Protein AF-A0A3M1R7D4-F1 (afdb_monomer_lite)

Secondary structure (DSSP, 8-state):
--------------------------PPPPPP-------SSHHHHHHHHHHHHHHHS---------TTTTT---HHHHHHHHHHHHHHHTT-SS-STTSSHHHHHHHHHHH-TT-HHHHHHHHHHHHHHHHHHHHHHHTT-HHHHHHHHHHHHHH-TT-HHHHHHHHHHH--

Radius of gyration: 40.33 Å; chains: 1; bounding box: 99×91×64 Å

Foldseek 3Di:
DDDDDDDDDDDDDDDDDDDDDDDDDDPDPDPDDPPPDPPDPPVVVVVVVVVVVCVVPVPPPVVCPPPVVVVPQDPVLVVLLVQLVVQVVVVQDPDDPPRHNLVSLVVSCVVPVPPPSSVVSLVVSLVVLLVQLVVCVVVVNLVRSLVSLVVSCVSPVPDPSSVVSNVVSPPD

Structure (mmCIF, N/CA/C/O backbone):
data_AF-A0A3M1R7D4-F1
#
_entry.id   AF-A0A3M1R7D4-F1
#
loop_
_atom_site.group_PDB
_atom_site.id
_atom_site.type_symbol
_atom_site.label_atom_id
_atom_site.label_alt_id
_atom_site.label_comp_id
_atom_site.label_asym_id
_atom_site.label_entity_id
_atom_site.label_seq_id
_atom_site.pdbx_PDB_ins_code
_atom_site.Cartn_x
_atom_site.Cartn_y
_atom_site.Cartn_z
_atom_site.occupancy
_atom_site.B_iso_or_equiv
_atom_site.auth_seq_id
_atom_site.auth_comp_id
_atom_site.auth_asym_id
_atom_site.auth_atom_id
_atom_site.pdbx_PDB_model_num
ATOM 1 N N . MET A 1 1 ? 26.003 -57.968 44.541 1.00 35.25 1 MET A N 1
ATOM 2 C CA . MET A 1 1 ? 27.217 -58.563 45.145 1.00 35.25 1 MET A CA 1
ATOM 3 C C . MET A 1 1 ? 27.834 -59.543 44.148 1.00 35.25 1 MET A C 1
ATOM 5 O O . MET A 1 1 ? 27.147 -60.497 43.838 1.00 35.25 1 MET A O 1
ATOM 9 N N . LYS A 1 2 ? 29.097 -59.320 43.711 1.00 36.88 2 LYS A N 1
ATOM 10 C CA . LYS A 1 2 ? 30.034 -60.303 43.086 1.00 36.88 2 LYS A CA 1
ATOM 11 C C . LYS A 1 2 ? 29.612 -60.882 41.695 1.00 36.88 2 LYS A C 1
ATOM 13 O O . LYS A 1 2 ? 28.480 -61.273 41.526 1.00 36.88 2 LYS A O 1
ATOM 18 N N . ARG A 1 3 ? 30.440 -61.008 40.643 1.00 40.34 3 ARG A N 1
ATOM 19 C CA . ARG A 1 3 ? 31.908 -61.036 40.485 1.00 40.34 3 ARG A CA 1
ATOM 20 C C . ARG A 1 3 ? 32.346 -60.57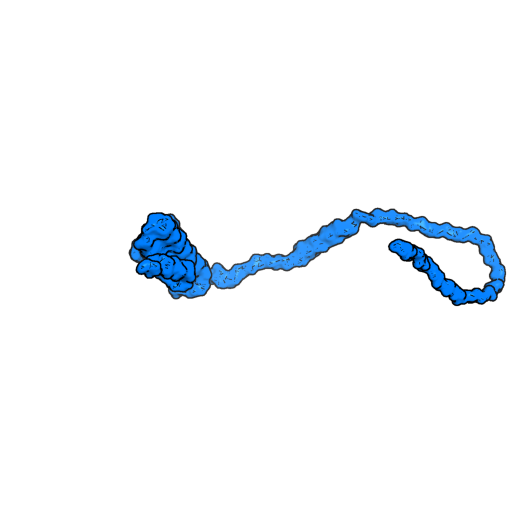2 39.083 1.00 40.34 3 ARG A C 1
ATOM 22 O O . ARG A 1 3 ? 31.652 -60.780 38.100 1.00 40.34 3 ARG A O 1
ATOM 29 N N . ARG A 1 4 ? 33.566 -60.030 39.034 1.00 47.88 4 ARG A N 1
ATOM 30 C CA . ARG A 1 4 ? 34.427 -59.859 37.851 1.00 47.88 4 ARG A CA 1
ATOM 31 C C . ARG A 1 4 ? 34.948 -61.220 37.360 1.00 47.88 4 ARG A C 1
ATOM 33 O O . ARG A 1 4 ? 35.184 -62.095 38.190 1.00 47.88 4 ARG A O 1
ATOM 40 N N . GLY A 1 5 ? 35.304 -61.321 36.080 1.00 41.72 5 GLY A N 1
ATOM 41 C CA . GLY A 1 5 ? 36.222 -62.352 35.569 1.00 41.72 5 GLY A CA 1
ATOM 42 C C . GLY A 1 5 ? 36.199 -62.425 34.042 1.00 41.72 5 GLY A C 1
ATOM 43 O O . GLY A 1 5 ? 35.271 -62.974 33.481 1.00 41.72 5 GLY A O 1
ATOM 44 N N . ARG A 1 6 ? 37.069 -61.673 33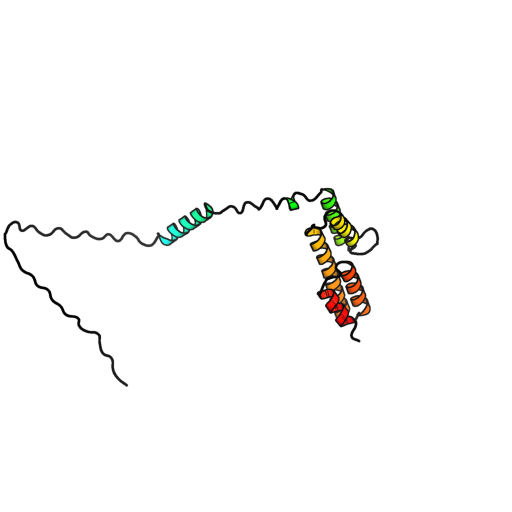.359 1.00 47.09 6 ARG A N 1
ATOM 45 C CA . ARG A 1 6 ? 38.365 -62.117 32.796 1.00 47.09 6 ARG A CA 1
ATOM 46 C C . ARG A 1 6 ? 38.226 -62.911 31.489 1.00 47.09 6 ARG A C 1
ATOM 48 O O . ARG A 1 6 ? 37.965 -64.103 31.495 1.00 47.09 6 ARG A O 1
ATOM 55 N N . GLN A 1 7 ? 38.509 -62.208 30.395 1.00 47.28 7 GLN A N 1
ATOM 56 C CA . GLN A 1 7 ? 38.885 -62.760 29.097 1.00 47.28 7 GLN A CA 1
ATOM 57 C C . GLN A 1 7 ? 40.218 -63.514 29.229 1.00 47.28 7 GLN A C 1
ATOM 59 O O . GLN A 1 7 ? 41.170 -62.969 29.796 1.00 47.28 7 GLN A O 1
ATOM 64 N N . ARG A 1 8 ? 40.290 -64.744 28.713 1.00 49.03 8 ARG A N 1
ATOM 65 C CA . ARG A 1 8 ? 41.537 -65.467 28.430 1.00 49.03 8 ARG A CA 1
ATOM 66 C C . ARG A 1 8 ? 41.327 -66.468 27.292 1.00 49.03 8 ARG A C 1
ATOM 68 O O . ARG A 1 8 ? 40.290 -67.113 27.229 1.00 49.03 8 ARG A O 1
ATOM 75 N N . CYS A 1 9 ? 42.404 -66.613 26.526 1.00 35.38 9 CYS A N 1
ATOM 76 C CA . CYS A 1 9 ? 42.807 -67.774 25.736 1.00 35.38 9 CYS A CA 1
ATOM 77 C C . CYS A 1 9 ? 42.061 -68.053 24.427 1.00 35.38 9 CYS A C 1
ATOM 79 O O . CYS A 1 9 ? 40.990 -68.644 24.404 1.00 35.38 9 CYS A O 1
ATOM 81 N N . TRP A 1 10 ? 42.750 -67.757 23.328 1.00 41.22 10 TRP A N 1
ATOM 82 C CA . TRP A 1 10 ? 42.817 -68.657 22.185 1.00 41.22 10 TRP A CA 1
ATOM 83 C C . TRP A 1 10 ? 44.304 -68.952 21.921 1.00 41.22 10 TRP A C 1
ATOM 85 O O . TRP A 1 10 ? 45.059 -68.122 21.423 1.00 41.22 10 TRP A O 1
ATOM 95 N N . GLU A 1 11 ? 44.731 -70.122 22.391 1.00 45.00 11 GLU A N 1
ATOM 96 C CA . GLU A 1 11 ? 45.838 -70.916 21.841 1.00 45.00 11 GLU A CA 1
ATOM 97 C C . GLU A 1 11 ? 45.439 -71.298 20.395 1.00 45.00 11 GLU A C 1
ATOM 99 O O . GLU A 1 11 ? 44.251 -71.382 20.106 1.00 45.00 11 GLU A O 1
ATOM 104 N N . GLY A 1 12 ? 46.272 -71.549 19.392 1.00 43.66 12 GLY A N 1
ATOM 105 C CA . GLY A 1 12 ? 47.694 -71.807 19.239 1.00 43.66 12 GLY A CA 1
ATOM 106 C C . GLY A 1 12 ? 47.852 -72.691 17.975 1.00 43.66 12 GLY A C 1
ATOM 107 O O . GLY A 1 12 ? 46.864 -73.208 17.463 1.00 43.66 12 GLY A O 1
ATOM 108 N N . TRP A 1 13 ? 49.103 -72.927 17.565 1.00 41.41 13 TRP A N 1
ATOM 109 C CA . TRP A 1 13 ? 49.581 -74.024 16.694 1.00 41.41 13 TRP A CA 1
ATOM 110 C C . TRP A 1 13 ? 49.529 -73.871 15.161 1.00 41.41 13 TRP A C 1
ATOM 112 O O . TRP A 1 13 ? 48.506 -74.095 14.528 1.00 41.41 13 TRP A O 1
ATOM 122 N N . ALA A 1 14 ? 50.717 -73.697 14.569 1.00 44.22 14 ALA A N 1
ATOM 123 C CA . ALA A 1 14 ? 51.286 -74.584 13.535 1.00 44.22 14 ALA A CA 1
ATOM 124 C C . ALA A 1 14 ? 52.777 -74.207 13.357 1.00 44.22 14 ALA A C 1
ATOM 126 O O . ALA A 1 14 ? 53.083 -73.125 12.875 1.00 44.22 14 ALA A O 1
ATOM 127 N N . ARG A 1 15 ? 53.703 -74.900 14.035 1.00 46.78 15 ARG A N 1
ATOM 128 C CA . ARG A 1 15 ? 54.530 -76.015 13.518 1.00 46.78 15 ARG A CA 1
ATOM 129 C C . ARG A 1 15 ? 55.508 -75.604 12.399 1.00 46.78 15 ARG A C 1
ATOM 131 O O . ARG A 1 15 ? 55.103 -75.394 11.264 1.00 46.78 15 ARG A O 1
ATOM 138 N N . GLU A 1 16 ? 56.793 -75.564 12.757 1.00 49.44 16 GLU A N 1
ATOM 139 C CA . GLU A 1 16 ? 57.965 -75.604 11.861 1.00 49.44 16 GLU A CA 1
ATOM 140 C C . GLU A 1 16 ? 58.075 -76.984 11.161 1.00 49.44 16 GLU A C 1
ATOM 142 O O . GLU A 1 16 ? 57.417 -77.937 11.598 1.00 49.44 16 GLU A O 1
ATOM 147 N N . PRO A 1 17 ? 58.907 -77.136 10.104 1.00 53.44 17 PRO A N 1
ATOM 148 C CA . PRO A 1 17 ? 60.275 -77.591 10.379 1.00 53.44 17 PRO A CA 1
ATOM 149 C C . PRO A 1 17 ? 61.384 -77.036 9.459 1.00 53.44 17 PRO A C 1
ATOM 151 O O . PRO A 1 17 ? 61.166 -76.450 8.402 1.00 53.44 17 PRO A O 1
ATOM 154 N N . ALA A 1 18 ? 62.599 -77.270 9.946 1.00 52.53 18 ALA A N 1
ATOM 155 C CA . ALA A 1 18 ? 63.910 -76.808 9.521 1.00 52.53 18 ALA A CA 1
ATOM 156 C C . ALA A 1 18 ? 64.465 -77.364 8.191 1.00 52.53 18 ALA A C 1
ATOM 158 O O . ALA A 1 18 ? 64.182 -78.498 7.815 1.00 52.53 18 ALA A O 1
ATOM 159 N N . PHE A 1 19 ? 65.396 -76.609 7.588 1.00 39.69 19 PHE A N 1
ATOM 160 C CA . PHE A 1 19 ? 66.557 -77.122 6.834 1.00 39.69 19 PHE A CA 1
ATOM 161 C C . PHE A 1 19 ? 67.620 -76.001 6.745 1.00 39.69 19 PHE A C 1
ATOM 163 O O . PHE A 1 19 ? 67.379 -74.960 6.149 1.00 39.69 19 PHE A O 1
ATOM 170 N N . VAL A 1 20 ? 68.674 -76.007 7.568 1.00 46.66 20 VAL A N 1
ATOM 171 C CA . VAL A 1 20 ? 70.006 -76.584 7.286 1.00 46.66 20 VAL A CA 1
ATOM 172 C C . VAL A 1 20 ? 70.604 -76.114 5.951 1.00 46.66 20 VAL A C 1
ATOM 174 O O . VAL A 1 20 ? 70.325 -76.664 4.896 1.00 46.66 20 VAL A O 1
ATOM 177 N N . THR A 1 21 ? 71.480 -75.110 5.998 1.00 48.12 21 THR A N 1
ATOM 178 C CA . THR A 1 21 ? 72.896 -75.195 5.581 1.00 48.12 21 THR A CA 1
ATOM 179 C C . THR A 1 21 ? 73.568 -73.841 5.806 1.00 48.12 21 THR A C 1
ATOM 181 O O . THR A 1 21 ? 72.984 -72.785 5.587 1.00 48.12 21 THR A O 1
ATOM 184 N N . GLY A 1 22 ? 74.777 -73.881 6.362 1.00 43.16 22 GLY A N 1
ATOM 185 C CA . GLY A 1 22 ? 75.461 -72.710 6.886 1.00 43.16 22 GLY A CA 1
ATOM 186 C C . GLY A 1 22 ? 75.952 -71.726 5.831 1.00 43.16 22 GLY A C 1
ATOM 187 O O . GLY A 1 22 ? 76.231 -72.103 4.697 1.00 43.16 22 GLY A O 1
ATOM 188 N N . ARG A 1 23 ? 76.123 -70.475 6.269 1.00 45.06 23 ARG A N 1
ATOM 189 C CA . ARG A 1 23 ? 77.294 -69.605 6.048 1.00 45.06 23 ARG A CA 1
ATOM 190 C C . ARG A 1 23 ? 76.899 -68.153 6.348 1.00 45.06 23 ARG A C 1
ATOM 192 O O . ARG A 1 23 ? 75.839 -67.701 5.938 1.00 45.06 23 ARG A O 1
ATOM 199 N N . ALA A 1 24 ? 77.831 -67.452 6.991 1.00 49.72 24 ALA A N 1
ATOM 200 C CA . ALA A 1 24 ? 77.886 -66.009 7.231 1.00 49.72 24 ALA A CA 1
ATOM 201 C C . ALA A 1 24 ? 77.033 -65.468 8.393 1.00 49.72 24 ALA A C 1
ATOM 203 O O . ALA A 1 24 ? 75.968 -64.883 8.214 1.00 49.72 24 ALA A O 1
ATOM 204 N N . GLU A 1 25 ? 77.596 -65.576 9.597 1.00 49.09 25 GLU A N 1
ATOM 205 C CA . GLU A 1 25 ? 77.326 -64.629 10.675 1.00 49.09 25 GLU A CA 1
ATOM 206 C C . GLU A 1 25 ? 77.815 -63.232 10.258 1.00 49.09 25 GLU A C 1
ATOM 208 O O . GLU A 1 25 ? 79.012 -62.977 10.130 1.00 49.09 25 GLU A O 1
ATOM 213 N N . GLY A 1 26 ? 76.871 -62.323 10.034 1.00 67.06 26 GLY A N 1
ATOM 214 C CA . GLY A 1 26 ? 77.084 -60.881 10.064 1.00 67.06 26 GLY A CA 1
ATOM 215 C C . GLY A 1 26 ? 76.047 -60.275 11.014 1.00 67.06 26 GLY A C 1
ATOM 216 O O . GLY A 1 26 ? 74.913 -60.762 11.041 1.00 67.06 26 GLY A O 1
ATOM 217 N N . PRO A 1 27 ? 76.391 -59.261 11.828 1.00 73.25 27 PRO A N 1
ATOM 218 C CA . PRO A 1 27 ? 75.433 -58.663 12.753 1.00 73.25 27 PRO A CA 1
ATOM 219 C C . PRO A 1 27 ? 74.214 -58.128 11.978 1.00 73.25 27 PRO A C 1
ATOM 221 O O . PRO A 1 27 ? 74.392 -57.524 10.915 1.00 73.25 27 PRO A O 1
ATOM 224 N N . PRO A 1 28 ? 72.980 -58.335 12.478 1.00 70.88 28 PRO A N 1
ATOM 225 C CA . PRO A 1 28 ? 71.775 -57.947 11.755 1.00 70.88 28 PRO A CA 1
ATOM 226 C C . PRO A 1 28 ? 71.763 -56.431 11.490 1.00 70.88 28 PRO A C 1
ATOM 228 O O . PRO A 1 28 ? 72.185 -55.650 12.355 1.00 70.88 28 PRO A O 1
ATOM 231 N N . PRO A 1 29 ? 71.272 -55.977 10.320 1.00 75.50 29 PRO A N 1
ATOM 232 C CA . PRO A 1 29 ? 71.164 -54.556 10.027 1.00 75.50 29 PRO A CA 1
ATOM 233 C C . PRO A 1 29 ? 70.245 -53.886 11.053 1.00 75.50 29 PRO A C 1
ATOM 235 O O . PRO A 1 29 ? 69.170 -54.390 11.382 1.00 75.50 29 PRO A O 1
ATOM 238 N N . ARG A 1 30 ? 70.679 -52.734 11.579 1.00 74.50 30 ARG A N 1
ATOM 239 C CA . ARG A 1 30 ? 69.878 -51.950 12.530 1.00 74.50 30 ARG A CA 1
ATOM 240 C C . ARG A 1 30 ? 68.525 -51.616 11.889 1.00 74.50 30 ARG A C 1
ATOM 242 O O . ARG A 1 30 ? 68.518 -51.161 10.743 1.00 74.50 30 ARG A O 1
ATOM 249 N N . PRO A 1 31 ? 67.394 -51.782 12.601 1.00 73.12 31 PRO A N 1
ATOM 250 C CA . PRO A 1 31 ? 66.104 -51.414 12.045 1.00 73.12 31 PRO A CA 1
ATOM 251 C C . PRO A 1 31 ? 66.077 -49.903 11.771 1.00 73.12 31 PRO A C 1
ATOM 253 O O . PRO A 1 31 ? 66.716 -49.131 12.501 1.00 73.12 31 PRO A O 1
ATOM 256 N N . PRO A 1 32 ? 65.335 -49.449 10.748 1.00 69.31 32 PRO A N 1
ATOM 257 C CA . PRO A 1 32 ? 65.193 -48.029 10.478 1.00 69.31 32 PRO A CA 1
ATOM 258 C C . PRO A 1 32 ? 64.592 -47.329 11.703 1.00 69.31 32 PRO A C 1
ATOM 260 O O . PRO A 1 32 ? 63.534 -47.704 12.214 1.00 69.31 32 PRO A O 1
ATOM 263 N N . ARG A 1 33 ? 65.274 -46.285 12.190 1.00 69.44 33 ARG A N 1
ATOM 264 C CA . ARG A 1 33 ? 64.706 -45.363 13.178 1.00 69.44 33 ARG A CA 1
ATOM 265 C C . ARG A 1 33 ? 63.556 -44.622 12.503 1.00 69.44 33 ARG A C 1
ATOM 267 O O . ARG A 1 33 ? 63.792 -43.719 11.706 1.00 69.44 33 ARG A O 1
ATOM 274 N N . TRP A 1 34 ? 62.323 -44.985 12.843 1.00 48.75 34 TRP A N 1
ATOM 275 C CA . TRP A 1 34 ? 61.130 -44.230 12.472 1.00 48.75 34 TRP A CA 1
ATOM 276 C C . TRP A 1 34 ? 61.239 -42.813 13.040 1.00 48.75 34 TRP A C 1
ATOM 278 O O . TRP A 1 34 ? 60.965 -42.555 14.214 1.00 48.75 34 TRP A O 1
ATOM 288 N N . ARG A 1 35 ? 61.693 -41.879 12.202 1.00 63.16 35 ARG A N 1
ATOM 289 C CA . ARG A 1 35 ? 61.663 -40.450 12.490 1.00 63.16 35 ARG A CA 1
ATOM 290 C C . ARG A 1 35 ? 60.187 -40.065 12.446 1.00 63.16 35 ARG A C 1
ATOM 292 O O . ARG A 1 35 ? 59.607 -39.995 11.368 1.00 63.16 35 ARG A O 1
ATOM 299 N N . ARG A 1 36 ? 59.554 -39.885 13.610 1.00 59.19 36 ARG A N 1
ATOM 300 C CA . ARG A 1 36 ? 58.223 -39.270 13.683 1.00 59.19 36 ARG A CA 1
ATOM 301 C C . ARG A 1 36 ? 58.328 -37.908 12.994 1.00 59.19 36 ARG A C 1
ATOM 303 O O . ARG A 1 36 ? 58.945 -36.993 13.534 1.00 59.19 36 ARG A O 1
ATOM 310 N N . GLY A 1 37 ? 57.806 -37.802 11.774 1.00 64.19 37 GLY A N 1
ATOM 311 C CA . GLY A 1 37 ? 57.562 -36.508 11.152 1.00 64.19 37 GLY A CA 1
ATOM 312 C C . GLY A 1 37 ? 56.563 -35.724 12.013 1.00 64.19 37 GLY A C 1
ATOM 313 O O . GLY A 1 37 ? 55.762 -36.347 12.717 1.00 64.19 37 GLY A O 1
ATOM 314 N N . PRO A 1 38 ? 56.602 -34.383 12.011 1.00 58.31 38 PRO A N 1
ATOM 315 C CA . PRO A 1 38 ? 55.661 -33.572 12.771 1.00 58.31 38 PRO A CA 1
ATOM 316 C C . PRO A 1 38 ? 54.255 -33.699 12.165 1.00 58.31 38 PRO A C 1
ATOM 318 O O . PRO A 1 38 ? 53.854 -32.952 11.277 1.00 58.31 38 PRO A O 1
ATOM 321 N N . GLY A 1 39 ? 53.497 -34.681 12.644 1.00 61.47 39 GLY A N 1
ATOM 322 C CA . GLY A 1 39 ? 52.075 -34.831 12.372 1.00 61.47 39 GLY A CA 1
ATOM 323 C C . GLY A 1 39 ? 51.254 -33.940 13.296 1.00 61.47 39 GLY A C 1
ATOM 324 O O . GLY A 1 39 ? 50.767 -34.438 14.302 1.00 61.47 39 GLY A O 1
ATOM 325 N N . LEU A 1 40 ? 51.120 -32.644 12.974 1.00 59.56 40 LEU A N 1
ATOM 326 C CA . LEU A 1 40 ? 50.025 -31.789 13.483 1.00 59.56 40 LEU A CA 1
ATOM 327 C C . LEU A 1 40 ? 49.831 -30.449 12.733 1.00 59.56 40 LEU A C 1
ATOM 329 O O . LEU A 1 40 ? 49.362 -29.485 13.319 1.00 59.56 40 LEU A O 1
ATOM 333 N N . PHE A 1 41 ? 50.165 -30.340 11.443 1.00 54.19 41 PHE A N 1
ATOM 334 C CA . PHE A 1 41 ? 49.812 -29.139 10.648 1.00 54.19 41 PHE A CA 1
ATOM 335 C C . PHE A 1 41 ? 49.009 -29.445 9.380 1.00 54.19 41 PHE A C 1
ATOM 337 O O . PHE A 1 41 ? 48.637 -28.545 8.633 1.00 54.19 41 PHE A O 1
ATOM 344 N N . TYR A 1 42 ? 48.672 -30.715 9.159 1.00 61.62 42 TYR A N 1
ATOM 345 C CA . TYR A 1 42 ? 47.885 -31.135 8.007 1.00 61.62 42 TYR A CA 1
ATOM 346 C C . TYR A 1 42 ? 46.380 -30.816 8.060 1.00 61.62 42 TYR A C 1
ATOM 348 O O . TYR A 1 42 ? 45.846 -30.538 6.989 1.00 61.62 42 TYR A O 1
ATOM 356 N N . PRO A 1 43 ? 45.659 -30.781 9.204 1.00 67.94 43 PRO A N 1
ATOM 357 C CA . PRO A 1 43 ? 44.222 -30.502 9.141 1.00 67.94 43 PRO A CA 1
ATOM 358 C C . PRO A 1 43 ? 43.943 -29.039 8.781 1.00 67.94 43 PRO A C 1
ATOM 360 O O . PRO A 1 43 ? 43.003 -28.767 8.044 1.00 67.94 43 PRO A O 1
ATOM 363 N N . LEU A 1 44 ? 44.787 -28.101 9.229 1.00 72.38 44 LEU A N 1
ATOM 364 C CA . LEU A 1 44 ? 44.627 -26.681 8.913 1.00 72.38 44 LEU A CA 1
ATOM 365 C C . LEU A 1 44 ? 45.026 -26.373 7.466 1.00 72.38 44 LEU A C 1
ATOM 367 O O . LEU A 1 44 ? 44.316 -25.644 6.784 1.00 72.38 44 LEU A O 1
ATOM 371 N N . ALA A 1 45 ? 46.119 -26.965 6.977 1.00 78.44 45 ALA A N 1
ATOM 372 C CA . ALA A 1 45 ? 46.535 -26.817 5.586 1.00 78.44 45 ALA A CA 1
ATOM 373 C C . ALA A 1 45 ? 45.533 -27.464 4.616 1.00 78.44 45 ALA A C 1
ATOM 375 O O . ALA A 1 45 ? 45.241 -26.885 3.577 1.00 78.44 45 ALA A O 1
ATOM 376 N N . LEU A 1 46 ? 44.954 -28.617 4.972 1.00 81.75 46 LEU A N 1
ATOM 377 C CA . LEU A 1 46 ? 43.909 -29.269 4.182 1.00 81.75 46 LEU A CA 1
ATOM 378 C C . LEU A 1 46 ? 42.591 -28.488 4.233 1.00 81.75 46 LEU A C 1
ATOM 380 O O . LEU A 1 46 ? 41.966 -28.313 3.198 1.00 81.75 46 LEU A O 1
ATOM 384 N N . ALA A 1 47 ? 42.187 -27.969 5.395 1.00 83.69 47 ALA A N 1
ATOM 385 C CA . ALA A 1 47 ? 41.008 -27.112 5.506 1.00 83.69 47 ALA A CA 1
ATOM 386 C C . ALA A 1 47 ? 41.184 -25.804 4.727 1.00 83.69 47 ALA A C 1
ATOM 388 O O . ALA A 1 47 ? 40.260 -25.381 4.044 1.00 83.69 47 ALA A O 1
ATOM 389 N N . LEU A 1 48 ? 42.373 -25.194 4.768 1.00 87.31 48 LEU A N 1
ATOM 390 C CA . LEU A 1 48 ? 42.690 -24.002 3.986 1.00 87.31 48 LEU A CA 1
ATOM 391 C C . LEU A 1 48 ? 42.757 -24.317 2.491 1.00 87.31 48 LEU A C 1
ATOM 393 O O . LEU A 1 48 ? 42.244 -23.541 1.702 1.00 87.31 48 LEU A O 1
ATOM 397 N N . ALA A 1 49 ? 43.330 -25.451 2.090 1.00 86.75 49 ALA A N 1
ATOM 398 C CA . ALA A 1 49 ? 43.363 -25.876 0.695 1.00 86.75 49 ALA A CA 1
ATOM 399 C C . ALA A 1 49 ? 41.963 -26.215 0.170 1.00 86.75 49 ALA A C 1
ATOM 401 O O . ALA A 1 49 ? 41.634 -25.820 -0.938 1.00 86.75 49 ALA A O 1
ATOM 402 N N . LEU A 1 50 ? 41.115 -26.871 0.968 1.00 88.56 50 LEU A N 1
ATOM 403 C CA . LEU A 1 50 ? 39.709 -27.117 0.643 1.00 88.56 50 LEU A CA 1
ATOM 404 C C . LEU A 1 50 ? 38.896 -25.827 0.651 1.00 88.56 50 LEU A C 1
ATOM 406 O O . LEU A 1 50 ? 38.000 -25.690 -0.164 1.00 88.56 50 LEU A O 1
ATOM 410 N N . PHE A 1 51 ? 39.214 -24.870 1.521 1.00 85.81 51 PHE A N 1
ATOM 411 C CA . PHE A 1 51 ? 38.580 -23.557 1.544 1.00 85.81 51 PHE A CA 1
ATOM 412 C C . PHE A 1 51 ? 39.006 -22.717 0.342 1.00 85.81 51 PHE A C 1
ATOM 414 O O . PHE A 1 51 ? 38.159 -22.136 -0.313 1.00 85.81 51 PHE A O 1
ATOM 421 N N . LEU A 1 52 ? 40.290 -22.699 -0.012 1.00 87.94 52 LEU A N 1
ATOM 422 C CA . LEU A 1 52 ? 40.802 -22.043 -1.214 1.00 87.94 52 LEU A CA 1
ATOM 423 C C . LEU A 1 52 ? 40.276 -22.728 -2.475 1.00 87.94 52 LEU A C 1
ATOM 425 O O . LEU A 1 52 ? 39.847 -22.036 -3.387 1.00 87.94 52 LEU A O 1
ATOM 429 N N . ALA A 1 53 ? 40.215 -24.060 -2.507 1.00 84.00 53 ALA A N 1
ATOM 430 C CA . ALA A 1 53 ? 39.566 -24.817 -3.572 1.00 84.00 53 ALA A CA 1
ATOM 431 C C . ALA A 1 53 ? 38.053 -24.583 -3.589 1.00 84.00 53 ALA A C 1
ATOM 433 O O . ALA A 1 53 ? 37.483 -24.538 -4.662 1.00 84.00 53 ALA A O 1
ATOM 434 N N . TYR A 1 54 ? 37.401 -24.357 -2.448 1.00 79.75 54 TYR A N 1
ATOM 435 C CA . TYR A 1 54 ? 36.000 -23.936 -2.356 1.00 79.75 54 TYR A CA 1
ATOM 436 C C . TYR A 1 54 ? 35.811 -22.478 -2.776 1.00 79.75 54 TYR A C 1
ATOM 438 O O . TYR A 1 54 ? 34.754 -22.134 -3.274 1.00 79.75 54 TYR A O 1
ATOM 446 N N . LEU A 1 55 ? 36.819 -21.616 -2.621 1.00 81.38 55 LEU A N 1
ATOM 447 C CA . LEU A 1 55 ? 36.836 -20.261 -3.169 1.00 81.38 55 LEU A CA 1
ATOM 448 C C . LEU A 1 55 ? 37.137 -20.259 -4.675 1.00 81.38 55 LEU A C 1
ATOM 450 O O . LEU A 1 55 ? 36.700 -19.347 -5.368 1.00 81.38 55 LEU A O 1
ATOM 454 N N . TRP A 1 56 ? 37.850 -21.268 -5.178 1.00 80.00 56 TRP A N 1
ATOM 455 C CA . TRP A 1 56 ? 38.162 -21.470 -6.597 1.00 80.00 56 TRP A CA 1
ATOM 456 C C . TRP A 1 56 ? 37.009 -22.170 -7.340 1.00 80.00 56 TRP A C 1
ATOM 458 O O . TRP A 1 56 ? 36.639 -21.777 -8.437 1.00 80.00 56 TRP A O 1
ATOM 468 N N . VAL A 1 57 ? 36.375 -23.142 -6.678 1.00 74.06 57 VAL A N 1
ATOM 469 C CA . VAL A 1 57 ? 35.084 -23.786 -6.984 1.00 74.06 57 VAL A CA 1
ATOM 470 C C . VAL A 1 57 ? 33.972 -23.061 -6.228 1.00 74.06 57 VAL A C 1
ATOM 472 O O . VAL A 1 57 ? 32.942 -23.640 -5.898 1.00 74.06 57 VAL A O 1
ATOM 475 N N . ARG A 1 58 ? 34.132 -21.763 -5.945 1.00 69.12 58 ARG A N 1
ATOM 476 C CA . ARG A 1 58 ? 32.941 -20.944 -5.779 1.00 69.12 58 ARG A CA 1
ATOM 477 C C . ARG A 1 58 ? 32.381 -20.957 -7.189 1.00 69.12 58 ARG A C 1
ATOM 479 O O . ARG A 1 58 ? 33.006 -20.328 -8.048 1.00 69.12 58 ARG A O 1
ATOM 486 N N . PRO A 1 59 ? 31.227 -21.594 -7.482 1.00 61.69 59 PRO A N 1
ATOM 487 C CA . PRO A 1 59 ? 30.406 -20.955 -8.476 1.00 61.69 59 PRO A CA 1
ATOM 488 C C . PRO A 1 59 ? 30.299 -19.543 -7.917 1.00 61.69 59 PRO A C 1
ATOM 490 O O . PRO A 1 59 ? 29.784 -19.326 -6.814 1.00 61.69 59 PRO A O 1
ATOM 493 N N . ALA A 1 60 ? 30.895 -18.574 -8.609 1.00 59.00 60 ALA A N 1
ATOM 494 C CA . ALA A 1 60 ? 30.291 -17.276 -8.571 1.00 59.00 60 ALA A CA 1
ATOM 495 C C . ALA A 1 60 ? 28.828 -17.628 -8.823 1.00 59.00 60 ALA A C 1
ATOM 497 O O . ALA A 1 60 ? 28.467 -18.084 -9.909 1.00 59.00 60 ALA A O 1
ATOM 498 N N . VAL A 1 61 ? 27.995 -17.508 -7.791 1.00 58.47 61 VAL A N 1
ATOM 499 C CA . VAL A 1 61 ? 26.661 -17.008 -8.023 1.00 58.47 61 VAL A CA 1
ATOM 500 C C . VAL A 1 61 ? 26.995 -15.686 -8.690 1.00 58.47 61 VAL A C 1
ATOM 502 O O . VAL A 1 61 ? 27.217 -14.680 -8.018 1.00 58.47 61 VAL A O 1
ATOM 505 N N . ALA A 1 62 ? 27.245 -15.746 -10.009 1.00 61.41 62 ALA A N 1
ATOM 506 C CA . ALA A 1 62 ? 27.234 -14.604 -10.875 1.00 61.41 62 ALA A CA 1
ATOM 507 C C . ALA A 1 62 ? 25.976 -13.919 -10.386 1.00 61.41 62 ALA A C 1
ATOM 509 O O . ALA A 1 62 ? 24.976 -14.642 -10.258 1.00 61.41 62 ALA A O 1
ATOM 510 N N . PRO A 1 63 ? 26.045 -12.648 -9.943 1.00 62.53 63 PRO A N 1
ATOM 511 C CA . PRO A 1 63 ? 24.826 -11.960 -9.557 1.00 62.53 63 PRO A CA 1
ATOM 512 C C . PRO A 1 63 ? 23.875 -12.296 -10.687 1.00 62.53 63 PRO A C 1
ATOM 514 O O . PRO A 1 63 ? 24.254 -12.012 -11.826 1.00 62.53 63 PRO A O 1
ATOM 517 N N . GLU A 1 64 ? 22.822 -13.090 -10.413 1.00 56.31 64 GLU A N 1
ATOM 518 C CA . GLU A 1 64 ? 21.897 -13.527 -11.455 1.00 56.31 64 GLU A CA 1
ATOM 519 C C . GLU A 1 64 ? 21.633 -12.232 -12.179 1.00 56.31 64 GLU A C 1
ATOM 521 O O . GLU A 1 64 ? 21.183 -11.291 -11.518 1.00 56.31 64 GLU A O 1
ATOM 526 N N . ALA A 1 65 ? 22.100 -12.109 -13.430 1.00 59.62 65 ALA A N 1
ATOM 527 C CA . ALA A 1 65 ? 21.911 -10.885 -14.185 1.00 59.62 65 ALA A CA 1
ATOM 528 C C . ALA A 1 65 ? 20.417 -10.655 -14.037 1.00 59.62 65 ALA A C 1
ATOM 530 O O . ALA A 1 65 ? 19.684 -11.577 -14.413 1.00 59.62 65 ALA A O 1
ATOM 531 N N . PRO A 1 66 ? 19.999 -9.612 -13.289 1.00 62.75 66 PRO A N 1
ATOM 532 C CA . PRO A 1 66 ? 18.759 -9.668 -12.531 1.00 62.75 66 PRO A CA 1
ATOM 533 C C . PRO A 1 66 ? 17.711 -10.032 -13.555 1.00 62.75 66 PRO A C 1
ATOM 535 O O . PRO A 1 66 ? 17.656 -9.338 -14.574 1.00 62.75 66 PRO A O 1
ATOM 538 N N . ALA A 1 67 ? 17.083 -11.208 -13.371 1.00 57.59 67 ALA A N 1
ATOM 539 C CA . ALA A 1 67 ? 16.375 -11.943 -14.423 1.00 57.59 67 ALA A CA 1
ATOM 540 C C . ALA A 1 67 ? 15.716 -10.949 -15.381 1.00 57.59 67 ALA A C 1
ATOM 542 O O . ALA A 1 67 ? 15.117 -10.012 -14.856 1.00 57.59 67 ALA A O 1
ATOM 543 N N . PRO A 1 68 ? 15.809 -11.094 -16.720 1.00 56.25 68 PRO A N 1
ATOM 544 C CA . PRO A 1 68 ? 15.628 -10.016 -17.709 1.00 56.25 68 PRO A CA 1
ATOM 545 C C . PRO A 1 68 ? 14.438 -9.070 -17.465 1.00 56.25 68 PRO A C 1
ATOM 547 O O . PRO A 1 68 ? 14.488 -7.909 -17.847 1.00 56.25 68 PRO A O 1
ATOM 550 N N . LYS A 1 69 ? 13.409 -9.524 -16.747 1.00 54.09 69 LYS A N 1
ATOM 551 C CA . LYS A 1 69 ? 12.332 -8.731 -16.146 1.00 54.09 69 LYS A CA 1
ATOM 552 C C . LYS A 1 69 ? 12.771 -7.504 -15.319 1.00 54.09 69 LYS A C 1
ATOM 554 O O . LYS A 1 69 ? 12.147 -6.461 -15.453 1.00 54.09 69 LYS A O 1
ATOM 559 N N . ALA A 1 70 ? 13.824 -7.573 -14.501 1.00 53.88 70 ALA A N 1
ATOM 560 C CA . ALA A 1 70 ? 14.305 -6.430 -13.711 1.00 53.88 70 ALA A CA 1
ATOM 561 C C . ALA A 1 70 ? 15.017 -5.367 -14.571 1.00 53.88 70 ALA A C 1
ATOM 563 O O . ALA A 1 70 ? 14.967 -4.181 -14.253 1.00 53.88 70 ALA A O 1
ATOM 564 N N . ALA A 1 71 ? 15.640 -5.781 -15.679 1.00 56.03 71 ALA A N 1
ATOM 565 C CA . ALA A 1 71 ? 16.215 -4.881 -16.680 1.00 56.03 71 ALA A CA 1
ATOM 566 C C . ALA A 1 71 ? 15.177 -4.389 -17.714 1.00 56.03 71 ALA A C 1
ATOM 568 O O . ALA A 1 71 ? 15.399 -3.368 -18.359 1.00 56.03 71 ALA A O 1
ATOM 569 N N . ALA A 1 72 ? 14.039 -5.079 -17.850 1.00 63.75 72 ALA A N 1
ATOM 570 C CA . ALA A 1 72 ? 12.977 -4.775 -18.811 1.00 63.75 72 ALA A CA 1
ATOM 571 C C . ALA A 1 72 ? 11.848 -3.883 -18.258 1.00 63.75 72 ALA A C 1
ATOM 573 O O . ALA A 1 72 ? 10.829 -3.710 -18.925 1.00 63.75 72 ALA A O 1
ATOM 574 N N . VAL A 1 73 ? 11.993 -3.305 -17.059 1.00 74.88 73 VAL A N 1
ATOM 575 C CA . VAL A 1 73 ? 11.015 -2.326 -16.559 1.00 74.88 73 VAL A CA 1
ATOM 576 C C . VAL A 1 73 ? 11.133 -1.053 -17.394 1.00 74.88 73 VAL A C 1
ATOM 578 O O . VAL A 1 73 ? 12.189 -0.406 -17.414 1.00 74.88 73 VAL A O 1
ATOM 581 N N . SER A 1 74 ? 10.049 -0.683 -18.078 1.00 86.50 74 SER A N 1
ATOM 582 C CA . SER A 1 74 ? 10.047 0.486 -18.955 1.00 86.50 74 SER A CA 1
ATOM 583 C C . SER A 1 74 ? 10.453 1.756 -18.180 1.00 86.50 74 SER A C 1
ATOM 585 O O . SER A 1 74 ? 10.185 1.861 -16.975 1.00 86.50 74 SER A O 1
ATOM 587 N N . PRO A 1 75 ? 11.155 2.716 -18.811 1.00 90.00 75 PRO A N 1
ATOM 588 C CA . PRO A 1 75 ? 11.545 3.960 -18.145 1.00 90.00 75 PRO A CA 1
ATOM 589 C C . PRO A 1 75 ? 10.339 4.715 -17.561 1.00 90.00 75 PRO A C 1
ATOM 591 O O . PRO A 1 75 ? 10.445 5.266 -16.468 1.00 90.00 75 PRO A O 1
ATOM 594 N N . GLU A 1 76 ? 9.177 4.639 -18.210 1.00 91.31 76 GLU A N 1
ATOM 595 C CA . GLU A 1 76 ? 7.921 5.234 -17.741 1.00 91.31 76 GLU A CA 1
ATOM 596 C C . GLU A 1 76 ? 7.429 4.578 -16.445 1.00 91.31 76 GLU A C 1
ATOM 598 O O . GLU A 1 76 ? 7.009 5.267 -15.518 1.00 91.31 76 GLU A O 1
ATOM 603 N N . VAL A 1 77 ? 7.502 3.245 -16.333 1.00 94.19 77 VAL A N 1
ATOM 604 C CA . VAL A 1 77 ? 7.131 2.544 -15.092 1.00 94.19 77 VAL A CA 1
ATOM 605 C C . VAL A 1 77 ? 8.067 2.940 -13.950 1.00 94.19 77 VAL A C 1
ATOM 607 O O . VAL A 1 77 ? 7.608 3.159 -12.828 1.00 94.19 77 VAL A O 1
ATOM 610 N N . ARG A 1 78 ? 9.368 3.091 -14.223 1.00 93.06 78 ARG A N 1
ATOM 611 C CA . ARG A 1 78 ? 10.339 3.556 -13.217 1.00 93.06 78 ARG A CA 1
ATOM 612 C C . ARG A 1 78 ? 10.036 4.975 -12.737 1.00 93.06 78 ARG A C 1
ATOM 614 O O . ARG A 1 78 ? 10.135 5.239 -11.539 1.00 93.06 78 ARG A O 1
ATOM 621 N N . GLU A 1 79 ? 9.641 5.867 -13.640 1.00 95.31 79 GLU A N 1
ATOM 622 C CA . GLU A 1 79 ? 9.229 7.228 -13.291 1.00 95.31 79 GLU A CA 1
ATOM 623 C C . GLU A 1 79 ? 7.964 7.233 -12.423 1.00 95.31 79 GLU A C 1
ATOM 625 O O . GLU A 1 79 ? 7.945 7.855 -11.359 1.00 95.31 79 GLU A O 1
ATOM 630 N N . LEU A 1 80 ? 6.939 6.467 -12.803 1.00 95.94 80 LEU A N 1
ATOM 631 C CA . LEU A 1 80 ? 5.708 6.336 -12.019 1.00 95.94 80 LEU A CA 1
ATOM 632 C C . LEU A 1 80 ? 5.968 5.763 -10.619 1.00 95.94 80 LEU A C 1
ATOM 634 O O . LEU A 1 80 ? 5.414 6.255 -9.637 1.00 95.94 80 LEU A O 1
ATOM 638 N N . LEU A 1 81 ? 6.851 4.768 -10.492 1.00 95.81 81 LEU A N 1
ATOM 639 C CA . LEU A 1 81 ? 7.266 4.244 -9.187 1.00 95.81 81 LEU A CA 1
ATOM 640 C C . LEU A 1 81 ? 7.960 5.322 -8.341 1.00 95.81 81 LEU A C 1
ATOM 642 O O . LEU A 1 81 ? 7.704 5.425 -7.140 1.00 95.81 81 LEU A O 1
ATOM 646 N N . ALA A 1 82 ? 8.792 6.171 -8.948 1.00 95.69 82 ALA A N 1
ATOM 647 C CA . ALA A 1 82 ? 9.404 7.298 -8.249 1.00 95.69 82 ALA A CA 1
ATOM 648 C C . ALA A 1 82 ? 8.361 8.331 -7.782 1.00 95.69 82 ALA A C 1
ATOM 650 O O . ALA A 1 82 ? 8.446 8.808 -6.647 1.00 95.69 82 ALA A O 1
ATOM 651 N N . ILE A 1 83 ? 7.354 8.634 -8.608 1.00 96.19 83 ILE A N 1
ATOM 652 C CA . ILE A 1 83 ? 6.231 9.516 -8.248 1.00 96.19 83 ILE A CA 1
ATOM 653 C C . ILE A 1 83 ? 5.439 8.924 -7.078 1.00 96.19 83 ILE A C 1
ATOM 655 O O . ILE A 1 83 ? 5.218 9.612 -6.080 1.00 96.19 83 I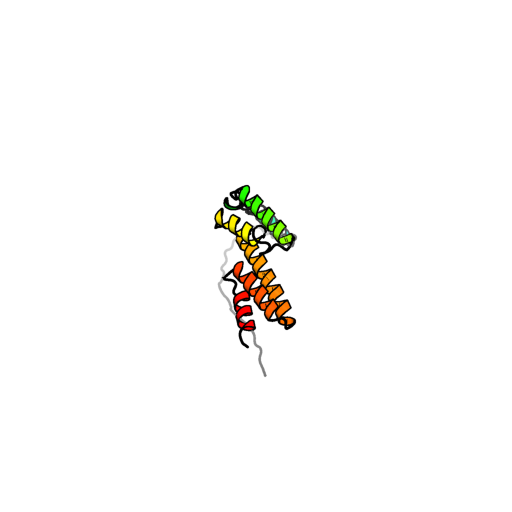LE A O 1
ATOM 659 N N . ALA A 1 84 ? 5.084 7.639 -7.144 1.00 96.06 84 ALA A N 1
ATOM 660 C CA . ALA A 1 84 ? 4.354 6.955 -6.079 1.00 96.06 84 ALA A CA 1
ATOM 661 C C . ALA A 1 84 ? 5.112 6.996 -4.744 1.00 96.06 84 ALA A C 1
ATOM 663 O O . ALA A 1 84 ? 4.519 7.261 -3.697 1.00 96.06 84 ALA A O 1
ATOM 664 N N . ARG A 1 85 ? 6.435 6.790 -4.768 1.00 94.44 85 ARG A N 1
ATOM 665 C CA . ARG A 1 85 ? 7.287 6.886 -3.571 1.00 94.44 85 ARG A CA 1
ATOM 666 C C . ARG A 1 85 ? 7.273 8.293 -2.969 1.00 94.44 85 ARG A C 1
ATOM 668 O O . ARG A 1 85 ? 7.191 8.414 -1.749 1.00 94.44 85 ARG A O 1
ATOM 675 N N . ARG A 1 86 ? 7.302 9.345 -3.796 1.00 96.00 86 ARG A N 1
ATOM 676 C CA . ARG A 1 86 ? 7.174 10.740 -3.330 1.00 96.00 86 ARG A CA 1
ATOM 677 C C . ARG A 1 86 ? 5.802 11.001 -2.715 1.00 96.00 86 ARG A C 1
ATOM 679 O O . ARG A 1 86 ? 5.725 11.462 -1.586 1.00 96.00 86 ARG A O 1
ATOM 686 N N . GLN A 1 87 ? 4.726 10.604 -3.393 1.00 96.25 87 GLN A N 1
ATOM 687 C CA . GLN A 1 87 ? 3.365 10.728 -2.861 1.00 96.25 87 GLN A CA 1
ATOM 688 C C . GLN A 1 87 ? 3.212 10.010 -1.514 1.00 96.25 87 GLN A C 1
ATOM 690 O O . GLN A 1 87 ? 2.609 10.555 -0.594 1.00 96.25 87 GLN A O 1
ATOM 695 N N . ARG A 1 88 ? 3.805 8.819 -1.351 1.00 94.12 88 ARG A N 1
ATOM 696 C CA . ARG A 1 88 ? 3.835 8.125 -0.054 1.00 94.12 88 ARG A CA 1
ATOM 697 C C . ARG A 1 88 ? 4.615 8.886 1.013 1.00 94.12 88 ARG A C 1
ATOM 699 O O . ARG A 1 88 ? 4.170 8.892 2.155 1.00 94.12 88 ARG A O 1
ATOM 706 N N . ALA A 1 89 ? 5.764 9.462 0.663 1.00 93.06 89 ALA A N 1
ATOM 707 C CA . ALA A 1 89 ? 6.574 10.248 1.591 1.00 93.06 89 ALA A CA 1
ATOM 708 C C . ALA A 1 89 ? 5.830 11.499 2.084 1.00 93.06 89 ALA A C 1
ATOM 710 O O . ALA A 1 89 ? 5.995 11.890 3.233 1.00 93.06 89 ALA A O 1
ATOM 711 N N . ASP A 1 90 ? 4.952 12.049 1.247 1.00 94.50 90 ASP A N 1
ATOM 712 C CA . ASP A 1 90 ? 4.113 13.206 1.564 1.00 94.50 90 ASP A CA 1
ATOM 713 C C . ASP A 1 90 ? 2.751 12.820 2.181 1.00 94.50 90 ASP A C 1
ATOM 715 O O . ASP A 1 90 ? 1.813 13.616 2.162 1.00 94.50 90 ASP A O 1
ATOM 719 N N . ASP A 1 91 ? 2.594 11.582 2.667 1.00 92.94 91 ASP A N 1
ATOM 720 C CA . ASP A 1 91 ? 1.350 11.026 3.230 1.00 92.94 91 ASP A CA 1
ATOM 721 C C . ASP A 1 91 ? 0.126 11.039 2.281 1.00 92.94 91 ASP A C 1
ATOM 723 O O . ASP A 1 91 ? -1.011 10.748 2.681 1.00 92.94 91 ASP A O 1
ATOM 727 N N . ARG A 1 92 ? 0.345 11.270 0.980 1.00 94.62 92 ARG A N 1
ATOM 728 C CA . ARG A 1 92 ? -0.669 11.235 -0.087 1.00 94.62 92 ARG A CA 1
ATOM 729 C C . ARG A 1 92 ? -0.956 9.797 -0.529 1.00 94.62 92 ARG A C 1
ATOM 731 O O . ARG A 1 92 ? -0.697 9.395 -1.660 1.00 94.62 92 ARG A O 1
ATOM 738 N N . LEU A 1 93 ? -1.466 8.975 0.390 1.00 93.69 93 LEU A N 1
ATOM 739 C CA . LEU A 1 93 ? -1.641 7.529 0.175 1.00 93.69 93 LEU A CA 1
ATOM 740 C C . LEU A 1 93 ? -2.850 7.184 -0.710 1.00 93.69 93 LEU A C 1
ATOM 742 O O . LEU A 1 93 ? -2.714 6.481 -1.707 1.00 93.69 93 LEU A O 1
ATOM 746 N N . THR A 1 94 ? -4.036 7.674 -0.341 1.00 93.25 94 THR A N 1
ATOM 747 C CA . THR A 1 94 ? -5.308 7.465 -1.072 1.00 93.25 94 THR A CA 1
ATOM 748 C C . THR A 1 94 ? -6.081 8.770 -1.267 1.00 93.25 94 THR A C 1
ATOM 750 O O . THR A 1 94 ? -7.278 8.765 -1.552 1.00 93.25 94 THR A O 1
ATOM 753 N N . SER A 1 95 ? -5.457 9.897 -0.939 1.00 90.50 95 SER A N 1
ATOM 754 C CA . SER A 1 95 ? -6.040 11.234 -0.987 1.00 90.50 95 SER A CA 1
ATOM 755 C C . SER A 1 95 ? -4.903 12.247 -1.148 1.00 90.50 95 SER A C 1
ATOM 757 O O . SER A 1 95 ? -3.846 12.004 -0.562 1.00 90.50 95 SER A O 1
ATOM 759 N N . PRO A 1 96 ? -5.114 13.364 -1.861 1.00 93.38 96 PRO A N 1
ATOM 760 C CA . PRO A 1 96 ? -6.319 13.727 -2.624 1.00 93.38 96 PRO A CA 1
ATOM 761 C C . PRO A 1 96 ? -6.538 12.841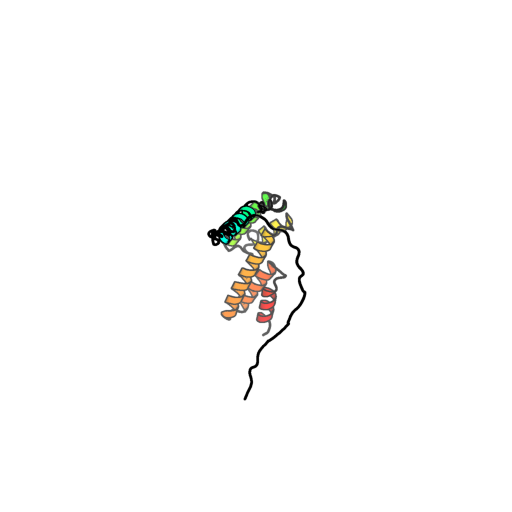 -3.874 1.00 93.38 96 PRO A C 1
ATOM 763 O O . PRO A 1 96 ? -5.622 12.131 -4.288 1.00 93.38 96 PRO A O 1
ATOM 766 N N . PRO A 1 97 ? -7.755 12.809 -4.450 1.00 89.81 97 PRO A N 1
ATOM 767 C CA . PRO A 1 97 ? -7.998 12.133 -5.729 1.00 89.81 97 PRO A CA 1
ATOM 768 C C . PRO A 1 97 ? -7.179 12.787 -6.853 1.00 89.81 97 PRO A C 1
ATOM 770 O O . PRO A 1 97 ? -7.011 14.005 -6.850 1.00 89.81 97 PRO A O 1
ATOM 773 N N . GLY A 1 98 ? -6.670 11.994 -7.796 1.00 90.62 98 GLY A N 1
ATOM 774 C CA . GLY A 1 98 ? -5.830 12.469 -8.905 1.00 90.62 98 GLY A CA 1
ATOM 775 C C . GLY A 1 98 ? -4.349 12.659 -8.561 1.00 90.62 98 GLY A C 1
ATOM 776 O O . GLY A 1 98 ? -3.526 12.774 -9.463 1.00 90.62 98 GLY A O 1
ATOM 777 N N . ASP A 1 99 ? -3.992 12.676 -7.275 1.00 94.19 99 ASP A N 1
ATOM 778 C CA . ASP A 1 99 ? -2.613 12.857 -6.816 1.00 94.19 99 ASP A CA 1
ATOM 779 C C . ASP A 1 99 ? -2.356 12.061 -5.530 1.00 94.19 99 ASP A C 1
ATOM 781 O O . ASP A 1 99 ? -2.201 12.593 -4.427 1.00 94.19 99 ASP A O 1
ATOM 785 N N . ASN A 1 100 ? -2.373 10.737 -5.670 1.00 96.88 100 ASN A N 1
ATOM 786 C CA . ASN A 1 100 ? -2.056 9.827 -4.582 1.00 96.88 100 ASN A CA 1
ATOM 787 C C . ASN A 1 100 ? -1.335 8.568 -5.064 1.00 96.88 100 ASN A C 1
ATOM 789 O O . ASN A 1 100 ? -1.478 8.126 -6.206 1.00 96.88 100 ASN A O 1
ATOM 793 N N . ALA A 1 101 ? -0.596 7.963 -4.137 1.00 96.88 101 ALA A N 1
ATOM 794 C CA . ALA A 1 101 ? 0.221 6.792 -4.402 1.00 96.88 101 ALA A CA 1
ATOM 795 C C . ALA A 1 101 ? -0.597 5.595 -4.907 1.00 96.88 101 ALA A C 1
ATOM 797 O O . ALA A 1 101 ? -0.117 4.850 -5.755 1.00 96.88 101 ALA A O 1
ATOM 798 N N . LEU A 1 102 ? -1.828 5.398 -4.417 1.00 96.69 102 LEU A N 1
ATOM 799 C CA . LEU A 1 102 ? -2.693 4.304 -4.865 1.00 96.69 102 LEU A CA 1
ATOM 800 C C . LEU A 1 102 ? -3.009 4.401 -6.364 1.00 96.69 102 LEU A C 1
ATOM 802 O O . LEU A 1 102 ? -2.924 3.395 -7.068 1.00 96.69 102 LEU A O 1
ATOM 806 N N . GLU A 1 103 ? -3.379 5.581 -6.853 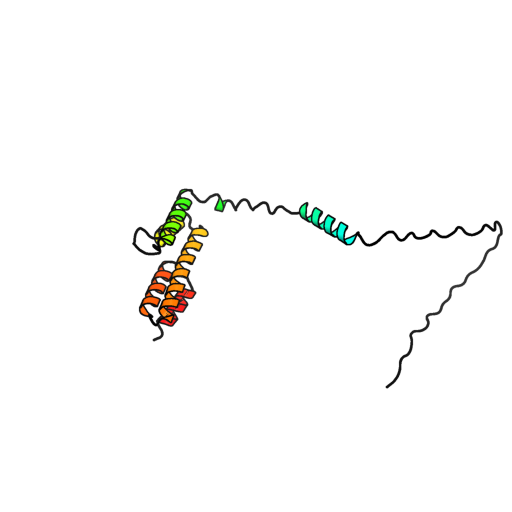1.00 96.75 103 GLU A N 1
ATOM 807 C CA . GLU A 1 103 ? -3.683 5.800 -8.270 1.00 96.75 103 GLU A CA 1
ATOM 808 C C . GLU A 1 103 ? -2.441 5.613 -9.143 1.00 96.75 103 GLU A C 1
ATOM 810 O O . GLU A 1 103 ? -2.488 4.855 -10.113 1.00 96.75 103 GLU A O 1
ATOM 815 N N . THR A 1 104 ? -1.306 6.189 -8.744 1.00 97.25 104 THR A N 1
ATOM 816 C CA . THR A 1 104 ? -0.038 6.036 -9.470 1.00 97.25 104 THR A CA 1
ATOM 817 C C . THR A 1 104 ? 0.417 4.574 -9.531 1.00 97.25 104 THR A C 1
ATOM 819 O O . THR A 1 104 ? 0.807 4.084 -10.588 1.00 97.25 104 THR A O 1
ATOM 822 N N . LEU A 1 105 ? 0.315 3.824 -8.429 1.00 96.88 105 LEU A N 1
ATOM 823 C CA . LEU A 1 105 ? 0.675 2.399 -8.395 1.00 96.88 105 LEU A CA 1
ATOM 824 C C . LEU A 1 105 ? -0.285 1.530 -9.215 1.00 96.88 105 LEU A C 1
ATOM 826 O O . LEU A 1 105 ? 0.133 0.536 -9.807 1.00 96.88 105 LEU A O 1
ATOM 830 N N . ARG A 1 106 ? -1.568 1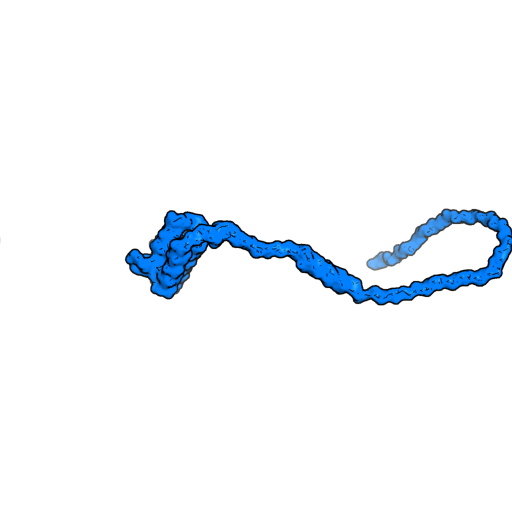.894 -9.288 1.00 95.81 106 ARG A N 1
ATOM 831 C CA . ARG A 1 106 ? -2.524 1.229 -10.186 1.00 95.81 106 ARG A CA 1
ATOM 832 C C . ARG A 1 106 ? -2.201 1.497 -11.650 1.00 95.81 106 ARG A C 1
ATOM 834 O O . ARG A 1 106 ? -2.356 0.591 -12.462 1.00 95.81 106 ARG A O 1
ATOM 841 N N . GLU A 1 107 ? -1.729 2.695 -11.982 1.00 96.19 107 GLU A N 1
ATOM 842 C CA . GLU A 1 107 ? -1.239 3.004 -13.326 1.00 96.19 107 GLU A CA 1
ATOM 843 C C . GLU A 1 107 ? 0.011 2.183 -13.667 1.00 96.19 107 GLU A C 1
ATOM 845 O O . GLU A 1 107 ? 0.088 1.630 -14.764 1.00 96.19 107 GLU A O 1
ATOM 850 N N . VAL A 1 108 ? 0.937 2.004 -12.715 1.00 96.31 108 VAL A N 1
ATOM 851 C CA . VAL A 1 108 ? 2.071 1.079 -12.888 1.00 96.31 108 VAL A CA 1
ATOM 852 C C . VAL A 1 108 ? 1.575 -0.328 -13.211 1.00 96.31 108 VAL A C 1
ATOM 854 O O . VAL A 1 108 ? 2.006 -0.902 -14.205 1.00 96.31 108 VAL A O 1
ATOM 857 N N . LEU A 1 109 ? 0.630 -0.865 -12.433 1.00 94.81 109 LEU A N 1
ATOM 858 C CA . LEU A 1 109 ? 0.099 -2.216 -12.653 1.00 94.81 109 LEU A CA 1
ATOM 859 C C . LEU A 1 109 ? -0.746 -2.358 -13.924 1.00 94.81 109 LEU A C 1
ATOM 861 O O . LEU A 1 109 ? -0.877 -3.459 -14.447 1.00 94.81 109 LEU A O 1
ATOM 865 N N . ARG A 1 110 ? -1.320 -1.269 -14.443 1.00 95.19 110 ARG A N 1
ATOM 866 C CA . ARG A 1 110 ? -1.976 -1.266 -15.760 1.00 95.19 110 ARG A CA 1
ATOM 867 C C . ARG A 1 110 ? -0.971 -1.433 -16.898 1.00 95.19 110 ARG A C 1
ATOM 869 O O . ARG A 1 110 ? -1.316 -2.032 -17.911 1.00 95.19 110 ARG A O 1
ATOM 876 N N . ARG A 1 111 ? 0.242 -0.899 -16.738 1.00 94.00 111 ARG A N 1
ATOM 877 C CA . ARG A 1 111 ? 1.324 -0.974 -17.735 1.00 94.00 111 ARG A CA 1
ATOM 878 C C . ARG A 1 111 ? 2.140 -2.252 -17.603 1.00 94.00 111 ARG A C 1
ATOM 880 O O . ARG A 1 111 ? 2.461 -2.879 -18.604 1.00 94.00 111 ARG A O 1
ATOM 887 N N . ASP A 1 112 ? 2.442 -2.635 -16.369 1.00 92.56 112 ASP A N 1
ATOM 888 C CA . ASP A 1 112 ? 3.169 -3.845 -16.006 1.00 92.56 112 ASP A CA 1
ATOM 889 C C . ASP A 1 112 ? 2.401 -4.592 -14.900 1.00 92.56 112 ASP A C 1
ATOM 891 O O . ASP A 1 112 ? 2.636 -4.378 -13.704 1.00 92.56 112 ASP A O 1
ATOM 895 N N . PRO A 1 113 ? 1.458 -5.478 -15.275 1.00 92.06 113 PRO A N 1
ATOM 896 C CA . PRO A 1 113 ? 0.662 -6.245 -14.318 1.00 92.06 113 PRO A CA 1
ATOM 897 C C . PRO A 1 113 ? 1.498 -7.128 -13.390 1.00 92.06 113 PRO A C 1
ATOM 899 O O . PRO A 1 113 ? 1.078 -7.428 -12.267 1.00 92.06 113 PRO A O 1
ATOM 902 N N . ASP A 1 114 ? 2.689 -7.530 -13.825 1.00 90.38 114 ASP A N 1
ATOM 903 C CA . ASP A 1 114 ? 3.577 -8.414 -13.080 1.00 90.38 114 ASP A CA 1
ATOM 904 C C . ASP A 1 114 ? 4.600 -7.661 -12.226 1.00 90.38 114 ASP A C 1
ATOM 906 O O . ASP A 1 114 ? 5.487 -8.286 -11.632 1.00 90.38 114 ASP A O 1
ATOM 910 N N . ASN A 1 115 ? 4.479 -6.335 -12.130 1.00 93.12 115 ASN A N 1
ATOM 911 C CA . ASN A 1 115 ? 5.406 -5.518 -11.372 1.00 93.12 115 ASN A CA 1
ATOM 912 C C . ASN A 1 115 ? 5.350 -5.866 -9.875 1.00 93.12 115 ASN A C 1
ATOM 914 O O . ASN A 1 115 ? 4.464 -5.436 -9.125 1.00 93.12 115 ASN A O 1
ATOM 918 N N . ALA A 1 116 ? 6.313 -6.673 -9.429 1.00 91.94 116 ALA A N 1
ATOM 919 C CA . ALA A 1 116 ? 6.400 -7.116 -8.043 1.00 91.94 116 ALA A CA 1
ATOM 920 C C . ALA A 1 116 ? 6.612 -5.936 -7.084 1.00 91.94 116 ALA A C 1
ATOM 922 O O . ALA A 1 116 ? 6.103 -5.956 -5.962 1.00 91.94 116 ALA A O 1
ATOM 923 N N . GLU A 1 117 ? 7.312 -4.895 -7.539 1.00 91.88 117 GLU A N 1
ATOM 924 C CA . GLU A 1 117 ? 7.589 -3.701 -6.751 1.00 91.88 117 GLU A CA 1
ATOM 925 C C . GLU A 1 117 ? 6.306 -2.915 -6.455 1.00 91.88 117 GLU A C 1
ATOM 927 O O . GLU A 1 117 ? 5.996 -2.661 -5.293 1.00 91.88 117 GLU A O 1
ATOM 932 N N . ALA A 1 118 ? 5.489 -2.625 -7.470 1.00 94.94 118 ALA A N 1
ATOM 933 C CA . ALA A 1 118 ? 4.221 -1.922 -7.286 1.00 94.94 118 ALA A CA 1
ATOM 934 C C . ALA A 1 118 ? 3.255 -2.694 -6.373 1.00 94.94 118 ALA A C 1
ATOM 936 O O . ALA A 1 118 ? 2.606 -2.111 -5.500 1.00 94.94 118 ALA A O 1
ATOM 937 N N . ARG A 1 119 ? 3.199 -4.028 -6.508 1.00 94.81 119 ARG A N 1
ATOM 938 C CA . ARG A 1 119 ? 2.420 -4.888 -5.599 1.00 94.81 119 ARG A CA 1
ATOM 939 C C . ARG A 1 119 ? 2.948 -4.816 -4.164 1.00 94.81 119 ARG A C 1
ATOM 941 O O . ARG A 1 119 ? 2.152 -4.799 -3.224 1.00 94.81 119 ARG A O 1
ATOM 948 N N . ALA A 1 120 ? 4.266 -4.783 -3.971 1.00 93.94 120 ALA A N 1
ATOM 949 C CA . ALA A 1 120 ? 4.874 -4.655 -2.648 1.00 93.94 120 ALA A CA 1
ATOM 950 C C . ALA A 1 120 ? 4.579 -3.287 -2.008 1.00 93.94 120 ALA A C 1
ATOM 952 O O . ALA A 1 120 ? 4.252 -3.227 -0.817 1.00 93.94 120 ALA A O 1
ATOM 953 N N . GLU A 1 121 ? 4.626 -2.217 -2.801 1.00 94.44 121 GLU A N 1
ATOM 954 C CA . GLU A 1 121 ? 4.307 -0.847 -2.394 1.00 94.44 121 GLU A CA 1
ATOM 955 C C . GLU A 1 121 ? 2.836 -0.706 -1.968 1.00 94.44 121 GLU A C 1
ATOM 957 O O . GLU A 1 121 ? 2.561 -0.190 -0.882 1.00 94.44 121 GLU A O 1
ATOM 962 N N . LEU A 1 122 ? 1.887 -1.257 -2.735 1.00 95.69 122 LEU A N 1
ATOM 963 C CA . LEU A 1 122 ? 0.466 -1.291 -2.352 1.00 95.69 122 LEU A CA 1
ATOM 964 C C . LEU A 1 122 ? 0.252 -2.017 -1.018 1.00 95.69 122 LEU A C 1
ATOM 966 O O . LEU A 1 122 ? -0.415 -1.496 -0.121 1.00 95.69 122 LEU A O 1
ATOM 970 N N . ARG A 1 123 ? 0.886 -3.181 -0.830 1.00 95.06 123 ARG A N 1
ATOM 971 C CA . ARG A 1 123 ? 0.830 -3.905 0.452 1.00 95.06 123 ARG A CA 1
ATOM 972 C C . ARG A 1 123 ? 1.433 -3.085 1.596 1.00 95.06 123 ARG A C 1
ATOM 974 O O . ARG A 1 123 ? 0.961 -3.169 2.726 1.00 95.06 123 ARG A O 1
ATOM 981 N N . ALA A 1 124 ? 2.476 -2.292 1.344 1.00 94.25 124 ALA A N 1
ATOM 982 C CA . ALA A 1 124 ? 3.053 -1.412 2.359 1.00 94.25 124 ALA A CA 1
ATOM 983 C C . ALA A 1 124 ? 2.066 -0.321 2.795 1.00 94.25 124 ALA A C 1
ATOM 985 O O . ALA A 1 124 ? 1.928 -0.075 3.994 1.00 94.25 124 ALA A O 1
ATOM 986 N N . ILE A 1 125 ? 1.336 0.272 1.847 1.00 95.62 125 ILE A N 1
ATOM 987 C CA . ILE A 1 125 ? 0.265 1.234 2.135 1.00 95.62 125 ILE A CA 1
ATOM 988 C C . ILE A 1 125 ? -0.854 0.568 2.957 1.00 95.62 125 ILE A C 1
ATOM 990 O O . ILE A 1 125 ? -1.268 1.118 3.981 1.00 95.62 125 ILE A O 1
ATOM 994 N N . ALA A 1 126 ? -1.305 -0.633 2.574 1.00 96.44 126 ALA A N 1
ATOM 995 C CA . ALA A 1 126 ? -2.324 -1.380 3.319 1.00 96.44 126 ALA A CA 1
ATOM 996 C C . ALA A 1 126 ? -1.898 -1.650 4.777 1.00 96.44 126 ALA A C 1
ATOM 998 O O . ALA A 1 126 ? -2.657 -1.380 5.712 1.00 96.44 126 ALA A O 1
ATOM 999 N N . ARG A 1 127 ? -0.639 -2.060 4.998 1.00 95.56 127 ARG A N 1
ATOM 1000 C CA . ARG A 1 127 ? -0.068 -2.246 6.347 1.00 95.56 127 ARG A CA 1
ATOM 1001 C C . ARG A 1 127 ? -0.029 -0.956 7.169 1.00 95.56 127 ARG A C 1
ATOM 1003 O O . ARG A 1 127 ? -0.228 -1.001 8.385 1.00 95.56 127 ARG A O 1
ATOM 1010 N N . THR A 1 128 ? 0.233 0.193 6.545 1.00 95.56 128 THR A N 1
ATOM 1011 C CA . THR A 1 128 ? 0.166 1.496 7.229 1.00 95.56 128 THR A CA 1
ATOM 1012 C C . THR A 1 128 ? -1.247 1.767 7.739 1.00 95.56 128 THR A C 1
ATOM 1014 O O . THR A 1 128 ? -1.419 2.095 8.916 1.00 95.56 128 THR A O 1
ATOM 1017 N N . TYR A 1 129 ? -2.265 1.527 6.911 1.00 97.19 129 TYR A N 1
ATOM 1018 C CA . TYR A 1 129 ? -3.660 1.653 7.334 1.00 97.19 129 TYR A CA 1
ATOM 1019 C C . TYR A 1 129 ? -4.040 0.675 8.444 1.00 97.19 129 TYR A C 1
ATOM 1021 O O . TYR A 1 129 ? -4.677 1.091 9.413 1.00 97.19 129 TYR A O 1
ATOM 1029 N N . ALA A 1 130 ? -3.607 -0.585 8.365 1.00 97.31 130 ALA A N 1
ATOM 1030 C CA . ALA A 1 130 ? -3.841 -1.566 9.425 1.00 97.31 130 ALA A CA 1
ATOM 1031 C C . ALA A 1 130 ? -3.239 -1.108 10.766 1.00 97.31 130 ALA A C 1
ATOM 1033 O O . ALA A 1 130 ? -3.882 -1.190 11.816 1.00 97.31 130 ALA A O 1
ATOM 1034 N N . ARG A 1 131 ? -2.030 -0.533 10.740 1.00 97.31 131 ARG A N 1
ATOM 1035 C CA . ARG A 1 131 ? -1.378 0.034 11.930 1.00 97.31 131 ARG A CA 1
ATOM 1036 C C . ARG A 1 131 ? -2.172 1.200 12.518 1.00 97.31 131 ARG A C 1
ATOM 1038 O O . ARG A 1 131 ? -2.416 1.217 13.724 1.00 97.31 131 ARG A O 1
ATOM 1045 N N . TRP A 1 132 ? -2.596 2.157 11.694 1.00 96.69 132 TRP A N 1
ATOM 1046 C CA . TRP A 1 132 ? -3.413 3.287 12.150 1.00 96.69 132 TRP A CA 1
ATOM 1047 C C . TRP A 1 132 ? -4.775 2.841 12.680 1.00 96.69 132 TRP A C 1
ATOM 1049 O O . TRP A 1 132 ? -5.227 3.354 13.705 1.00 96.69 132 TRP A O 1
ATOM 1059 N N . ALA A 1 133 ? -5.392 1.841 12.048 1.00 97.50 133 ALA A N 1
ATOM 1060 C CA . ALA A 1 133 ? -6.621 1.226 12.529 1.00 97.50 133 ALA A CA 1
ATOM 1061 C C . ALA A 1 133 ? -6.442 0.624 13.926 1.00 97.50 133 ALA A C 1
ATOM 1063 O O . ALA A 1 133 ? -7.231 0.928 14.820 1.00 97.50 133 ALA A O 1
ATOM 1064 N N . ARG A 1 134 ? -5.373 -0.153 14.150 1.00 97.25 134 ARG A N 1
ATOM 1065 C CA . ARG A 1 134 ? -5.049 -0.727 15.467 1.00 97.25 134 ARG A CA 1
ATOM 1066 C C . ARG A 1 134 ? -4.828 0.342 16.531 1.00 97.25 134 ARG A C 1
ATOM 1068 O O . ARG A 1 134 ? -5.387 0.239 17.619 1.00 97.25 134 ARG A O 1
ATOM 1075 N N . ILE A 1 135 ? -4.069 1.391 16.211 1.00 97.56 135 ILE A N 1
ATOM 1076 C CA . ILE A 1 135 ? -3.831 2.511 17.135 1.00 97.56 135 ILE A CA 1
ATOM 1077 C C . ILE A 1 135 ? -5.146 3.224 17.476 1.00 97.56 135 ILE A C 1
ATOM 1079 O O . ILE A 1 135 ? -5.389 3.553 18.635 1.00 97.56 135 ILE A O 1
ATOM 1083 N N . ALA A 1 136 ? -6.010 3.466 16.488 1.00 97.19 136 ALA A N 1
ATOM 1084 C CA . ALA A 1 136 ? -7.302 4.102 16.716 1.00 97.19 136 ALA A CA 1
ATOM 1085 C C . ALA A 1 136 ? -8.248 3.216 17.544 1.00 97.19 136 ALA A C 1
ATOM 1087 O O . ALA A 1 136 ? -8.921 3.732 18.435 1.00 97.19 136 ALA A O 1
ATOM 1088 N N . ALA A 1 137 ? -8.264 1.905 17.289 1.00 96.00 137 ALA A N 1
ATOM 1089 C CA . ALA A 1 137 ? -9.060 0.938 18.038 1.00 96.00 137 ALA A CA 1
ATOM 1090 C C . ALA A 1 137 ? -8.614 0.859 19.504 1.00 96.00 137 ALA A C 1
ATOM 1092 O O . ALA A 1 137 ? -9.451 0.947 20.397 1.00 96.00 137 ALA A O 1
ATOM 1093 N N . ALA A 1 138 ? -7.301 0.804 19.756 1.00 95.81 138 ALA A N 1
ATOM 1094 C CA . ALA A 1 138 ? -6.734 0.807 21.107 1.00 95.81 138 ALA A CA 1
ATOM 1095 C C . ALA A 1 138 ? -7.079 2.081 21.900 1.00 95.81 138 ALA A C 1
ATOM 1097 O O . ALA A 1 138 ? -7.183 2.047 23.119 1.00 95.81 138 ALA A O 1
ATOM 1098 N N . LYS A 1 139 ? -7.302 3.205 21.208 1.00 96.31 139 LYS A N 1
ATOM 1099 C CA . LYS A 1 139 ? -7.751 4.476 21.799 1.00 96.31 139 LYS A CA 1
ATOM 1100 C C . LYS A 1 139 ? -9.278 4.577 21.952 1.00 96.31 139 LYS A C 1
ATOM 1102 O O . LYS A 1 139 ? -9.787 5.675 22.151 1.00 96.31 139 LYS A O 1
ATOM 1107 N N . GLY A 1 140 ? -10.024 3.488 21.753 1.00 95.50 140 GLY A N 1
ATOM 1108 C CA . GLY A 1 140 ? -11.493 3.473 21.786 1.00 95.50 140 GLY A CA 1
ATOM 1109 C C . GLY A 1 140 ? -12.167 4.175 20.598 1.00 95.50 140 GLY A C 1
ATOM 1110 O O . GLY A 1 140 ? -13.390 4.209 20.497 1.00 95.50 140 GLY A O 1
ATOM 1111 N N . ALA A 1 141 ? -11.401 4.710 19.643 1.00 96.50 141 ALA A N 1
ATOM 1112 C CA . ALA A 1 141 ? -11.932 5.458 18.509 1.00 96.50 141 ALA A CA 1
ATOM 1113 C C . ALA A 1 141 ? -12.354 4.524 17.360 1.00 96.50 141 ALA A C 1
ATOM 1115 O O . ALA A 1 141 ? -11.816 4.611 16.249 1.00 96.50 141 ALA A O 1
ATOM 1116 N N . ARG A 1 142 ? -13.333 3.643 17.611 1.00 94.88 142 ARG A N 1
ATOM 1117 C CA . ARG A 1 142 ? -13.785 2.599 16.665 1.00 94.88 142 ARG A CA 1
ATOM 1118 C C . ARG A 1 142 ? -14.178 3.152 15.295 1.00 94.88 142 ARG A C 1
ATOM 1120 O O . ARG A 1 142 ? -13.768 2.602 14.278 1.00 94.88 142 ARG A O 1
ATOM 1127 N N . GLY A 1 143 ? -14.877 4.289 15.247 1.00 95.44 143 GLY A N 1
ATOM 1128 C CA . GLY A 1 143 ? -15.251 4.934 13.981 1.00 95.44 143 GLY A CA 1
ATOM 1129 C C . GLY A 1 143 ? -14.044 5.367 13.138 1.00 95.44 143 GLY A C 1
ATOM 1130 O O . GLY A 1 143 ? -14.039 5.199 11.919 1.00 95.44 143 GLY A O 1
ATOM 1131 N N . ARG A 1 144 ? -12.972 5.869 13.772 1.00 96.31 144 ARG A N 1
ATOM 1132 C CA . ARG A 1 144 ? -11.712 6.175 13.067 1.00 96.31 144 ARG A CA 1
ATOM 1133 C C . ARG A 1 144 ? -11.004 4.903 12.621 1.00 96.31 144 ARG A C 1
ATOM 1135 O O . ARG A 1 144 ? -10.536 4.852 11.488 1.00 96.31 144 ARG A O 1
ATOM 1142 N N . ALA A 1 145 ? -10.959 3.890 13.485 1.00 97.44 145 ALA A N 1
ATOM 1143 C CA . ALA A 1 145 ? -10.358 2.604 13.158 1.00 97.44 145 ALA A CA 1
ATOM 1144 C C . ALA A 1 145 ? -11.006 1.988 11.913 1.00 97.44 145 ALA A C 1
ATOM 1146 O O . ALA A 1 145 ? -10.302 1.627 10.974 1.00 97.44 145 ALA A O 1
ATOM 1147 N N . ARG A 1 146 ? -12.343 1.983 11.856 1.00 96.69 146 ARG A N 1
ATOM 1148 C CA . ARG A 1 146 ? -13.108 1.472 10.715 1.00 96.69 146 ARG A CA 1
ATOM 1149 C C . ARG A 1 146 ? -12.785 2.222 9.424 1.00 96.69 146 ARG A C 1
ATOM 1151 O O . ARG A 1 146 ? -12.488 1.582 8.423 1.00 96.69 146 ARG A O 1
ATOM 1158 N N . ARG A 1 147 ? -12.729 3.559 9.458 1.00 96.50 147 ARG A N 1
ATOM 1159 C CA . ARG A 1 147 ? -12.331 4.358 8.284 1.00 96.50 147 ARG A CA 1
ATOM 1160 C C . ARG A 1 147 ? -10.924 4.028 7.786 1.00 96.50 147 ARG A C 1
ATOM 1162 O O . ARG A 1 147 ? -10.703 4.002 6.578 1.00 96.50 147 ARG A O 1
ATOM 1169 N N . TYR A 1 148 ? -9.967 3.783 8.684 1.00 97.12 148 TYR A N 1
ATOM 1170 C CA . TYR A 1 148 ? -8.630 3.348 8.273 1.00 97.12 148 TYR A CA 1
ATOM 1171 C C . TYR A 1 148 ? -8.659 1.963 7.629 1.00 97.12 148 TYR A C 1
ATOM 1173 O O . TYR A 1 148 ? -8.037 1.785 6.586 1.00 97.12 148 TYR A O 1
ATOM 1181 N N . VAL A 1 149 ? -9.418 1.017 8.192 1.00 97.25 149 VAL A N 1
ATOM 1182 C CA . VAL A 1 149 ? -9.581 -0.317 7.598 1.00 97.25 149 VAL A CA 1
ATOM 1183 C C . VAL A 1 149 ? -10.188 -0.229 6.199 1.00 97.25 149 VAL A C 1
ATOM 1185 O O . VAL A 1 149 ? -9.643 -0.800 5.260 1.00 97.25 149 VAL A O 1
ATOM 1188 N N . GLU A 1 150 ? -11.261 0.544 6.032 1.00 95.56 150 GLU A N 1
ATOM 1189 C CA . GLU A 1 150 ? -11.921 0.748 4.739 1.00 95.56 150 GLU A CA 1
ATOM 1190 C C . GLU A 1 150 ? -10.974 1.366 3.700 1.00 95.56 150 GLU A C 1
ATOM 1192 O O . GLU A 1 150 ? -10.974 0.951 2.543 1.00 95.56 150 GLU A O 1
ATOM 1197 N N . ARG A 1 151 ? -10.121 2.323 4.096 1.00 95.69 151 ARG A N 1
ATOM 1198 C CA . ARG A 1 151 ? -9.086 2.878 3.206 1.00 95.69 151 ARG A CA 1
ATOM 1199 C C . ARG A 1 151 ? -8.026 1.843 2.840 1.00 95.69 151 ARG A C 1
ATOM 1201 O O . ARG A 1 151 ? -7.663 1.758 1.672 1.00 95.69 151 ARG A O 1
ATOM 1208 N N . GLY A 1 152 ? -7.578 1.035 3.798 1.00 96.19 152 GLY A N 1
ATOM 1209 C CA . GLY A 1 152 ? -6.651 -0.066 3.542 1.00 96.19 152 GLY A CA 1
ATOM 1210 C C . GLY A 1 152 ? -7.220 -1.094 2.562 1.00 96.19 152 GLY A C 1
ATOM 1211 O O . GLY A 1 152 ? -6.530 -1.487 1.628 1.00 96.19 152 GLY A O 1
ATOM 1212 N N . LEU A 1 153 ? -8.497 -1.461 2.707 1.00 96.06 153 LEU A N 1
ATOM 1213 C CA . LEU A 1 153 ? -9.166 -2.430 1.830 1.00 96.06 153 LEU A CA 1
ATOM 1214 C C . LEU A 1 153 ? -9.404 -1.892 0.414 1.00 96.06 153 LEU A C 1
ATOM 1216 O O . LEU A 1 153 ? -9.505 -2.670 -0.529 1.00 96.06 153 LEU A O 1
ATOM 1220 N N . ARG A 1 154 ? -9.456 -0.567 0.223 1.00 94.62 154 ARG A N 1
ATOM 1221 C CA . ARG A 1 154 ? -9.427 0.023 -1.129 1.00 94.62 154 ARG A CA 1
ATOM 1222 C C . ARG A 1 154 ? -8.075 -0.185 -1.813 1.00 94.62 154 ARG A C 1
ATOM 1224 O O . ARG A 1 154 ? -8.030 -0.220 -3.040 1.00 94.62 154 ARG A O 1
ATOM 1231 N N . VAL A 1 155 ? -6.993 -0.277 -1.043 1.00 94.75 155 VAL A N 1
ATOM 1232 C CA . VAL A 1 155 ? -5.631 -0.481 -1.552 1.00 94.75 155 VAL A CA 1
ATOM 1233 C C . VAL A 1 155 ? -5.388 -1.962 -1.832 1.00 94.75 155 VAL A C 1
ATOM 1235 O O . VAL A 1 155 ? -5.031 -2.310 -2.954 1.00 94.75 155 VAL A O 1
ATOM 1238 N N . ASP A 1 156 ? -5.628 -2.819 -0.838 1.00 94.50 156 ASP A N 1
ATOM 1239 C CA . ASP A 1 156 ? -5.553 -4.277 -0.957 1.00 94.50 156 ASP A CA 1
ATOM 1240 C C . ASP A 1 156 ? -6.862 -4.909 -0.447 1.00 94.50 156 ASP A C 1
ATOM 1242 O O . ASP A 1 156 ? -7.036 -5.097 0.761 1.00 94.50 156 ASP A O 1
ATOM 1246 N N . PRO A 1 157 ? -7.795 -5.254 -1.355 1.00 94.00 157 PRO A N 1
ATOM 1247 C CA . PRO A 1 157 ? -9.070 -5.870 -0.987 1.00 94.00 157 PRO A CA 1
ATOM 1248 C C . PRO A 1 157 ? -8.936 -7.268 -0.375 1.00 94.00 157 PRO A C 1
ATOM 1250 O O . PRO A 1 157 ? -9.894 -7.773 0.210 1.00 94.00 157 PRO A O 1
ATOM 1253 N N . THR A 1 158 ? -7.779 -7.912 -0.534 1.00 93.62 158 THR A N 1
ATOM 1254 C CA . THR A 1 158 ? -7.533 -9.300 -0.117 1.00 93.62 158 THR A CA 1
ATOM 1255 C C . THR A 1 158 ? -6.759 -9.406 1.195 1.00 93.62 158 THR A C 1
ATOM 1257 O O . THR A 1 158 ? -6.518 -10.512 1.680 1.00 93.62 158 THR A O 1
ATOM 1260 N N . ASP A 1 159 ? -6.395 -8.276 1.802 1.00 95.19 159 ASP A N 1
ATOM 1261 C CA . ASP A 1 159 ? -5.606 -8.244 3.028 1.00 95.19 159 ASP A CA 1
ATOM 1262 C C . ASP A 1 159 ? -6.364 -8.869 4.215 1.00 95.19 159 ASP A C 1
ATOM 1264 O O . ASP A 1 159 ? -7.381 -8.365 4.706 1.00 95.19 159 ASP A O 1
ATOM 1268 N N . ALA A 1 160 ? -5.843 -9.998 4.698 1.00 94.94 160 ALA A N 1
ATOM 1269 C CA . ALA A 1 160 ? -6.458 -10.766 5.772 1.00 94.94 160 ALA A CA 1
ATOM 1270 C C . ALA A 1 160 ? -6.436 -10.045 7.136 1.00 94.94 160 ALA A C 1
ATOM 1272 O O . ALA A 1 160 ? -7.347 -10.257 7.945 1.00 94.94 160 ALA A O 1
ATOM 1273 N N . GLU A 1 161 ? -5.431 -9.199 7.410 1.00 94.31 161 GLU A N 1
ATOM 1274 C CA . GLU A 1 161 ? -5.340 -8.426 8.660 1.00 94.31 161 GLU A CA 1
ATOM 1275 C C . GLU A 1 161 ? -6.458 -7.383 8.706 1.00 94.31 161 GLU A C 1
ATOM 1277 O O . GLU A 1 161 ? -7.172 -7.280 9.707 1.00 94.31 161 GLU A O 1
ATOM 1282 N N . LEU A 1 162 ? -6.669 -6.663 7.606 1.00 96.38 162 LEU A N 1
ATOM 1283 C CA . LEU A 1 162 ? -7.718 -5.655 7.489 1.00 96.38 162 LEU A CA 1
ATOM 1284 C C . LEU A 1 162 ? -9.119 -6.262 7.625 1.00 96.38 162 LEU A C 1
ATOM 1286 O O . LEU A 1 162 ? -9.936 -5.744 8.389 1.00 96.38 162 LEU A O 1
ATOM 1290 N N . HIS A 1 163 ? -9.387 -7.404 6.984 1.00 96.56 163 HIS A N 1
ATOM 1291 C CA . HIS A 1 163 ? -10.657 -8.126 7.159 1.00 96.56 163 HIS A CA 1
ATOM 1292 C C . HIS A 1 163 ? -10.873 -8.607 8.596 1.00 96.56 163 HIS A C 1
ATOM 1294 O O . HIS A 1 163 ? -11.992 -8.563 9.113 1.00 96.56 163 HIS A O 1
ATOM 1300 N N . ARG A 1 164 ? -9.809 -9.054 9.274 1.00 95.38 164 ARG A N 1
ATOM 1301 C CA . ARG A 1 164 ? -9.878 -9.430 10.693 1.00 95.38 164 ARG A CA 1
ATOM 1302 C C . ARG A 1 164 ? -10.223 -8.225 11.570 1.00 95.38 164 ARG A C 1
ATOM 1304 O O . ARG A 1 164 ? -11.106 -8.346 12.417 1.00 95.38 164 ARG A O 1
ATOM 1311 N N . LEU A 1 165 ? -9.563 -7.086 11.358 1.00 95.50 165 LEU A N 1
ATOM 1312 C CA . LEU A 1 165 ? -9.843 -5.847 12.089 1.00 95.50 165 LEU A CA 1
ATOM 1313 C C . LEU A 1 165 ? -11.279 -5.371 11.850 1.00 95.50 165 LEU A C 1
ATOM 1315 O O . LEU A 1 165 ? -11.949 -4.968 12.797 1.00 95.50 165 LEU A O 1
ATOM 1319 N N . LEU A 1 166 ? -11.783 -5.473 10.616 1.00 94.94 166 LEU A N 1
ATOM 1320 C CA . LEU A 1 166 ? -13.160 -5.101 10.293 1.00 94.94 166 LEU A CA 1
ATOM 1321 C C . LEU A 1 166 ? -14.177 -5.902 11.119 1.00 94.94 166 LEU A C 1
ATOM 1323 O O . LEU A 1 166 ? -15.087 -5.312 11.697 1.00 94.94 166 LEU A O 1
ATOM 1327 N N . ARG A 1 167 ? -13.988 -7.225 11.238 1.00 94.75 167 ARG A N 1
ATOM 1328 C CA . ARG A 1 167 ? -14.854 -8.089 12.061 1.00 94.75 167 ARG A CA 1
ATOM 1329 C C . ARG A 1 167 ? -14.819 -7.710 13.542 1.00 94.75 167 ARG A C 1
ATOM 1331 O O . ARG A 1 167 ? -15.866 -7.637 14.169 1.00 94.75 167 ARG A O 1
ATOM 1338 N N . GLN A 1 168 ? -13.639 -7.411 14.089 1.00 93.19 168 GLN A N 1
ATOM 1339 C CA . GLN A 1 168 ? -13.496 -6.970 15.487 1.00 93.19 168 GLN A CA 1
ATOM 1340 C C . GLN A 1 168 ? -14.203 -5.634 15.761 1.00 93.19 168 GLN A C 1
ATOM 1342 O O . GLN A 1 168 ? -14.683 -5.383 16.866 1.00 93.19 168 GLN A O 1
ATOM 1347 N N . LEU A 1 169 ? -14.265 -4.759 14.758 1.00 93.12 169 LEU A N 1
ATOM 1348 C CA . LEU A 1 169 ? -14.907 -3.454 14.878 1.00 93.12 169 LEU A CA 1
ATOM 1349 C C . LEU A 1 169 ? -16.430 -3.499 14.680 1.00 93.12 169 LEU A C 1
ATOM 1351 O O . LEU A 1 169 ? -17.079 -2.535 15.074 1.00 93.12 169 LEU A O 1
ATOM 1355 N N . GLY A 1 170 ? -16.979 -4.562 14.077 1.00 81.19 170 GLY A N 1
ATOM 1356 C CA . GLY A 1 170 ? -18.406 -4.695 13.750 1.00 81.19 170 GLY A CA 1
ATOM 1357 C C . GLY A 1 170 ? -19.234 -5.601 14.670 1.00 81.19 170 GLY A C 1
ATOM 1358 O O . GLY A 1 170 ? -20.427 -5.726 14.434 1.00 81.19 170 GLY A O 1
ATOM 1359 N N . GLY A 1 171 ? -18.626 -6.251 15.665 1.00 73.19 171 GLY A N 1
ATOM 1360 C CA . GLY A 1 171 ? -19.312 -7.165 16.590 1.00 73.19 171 GLY A CA 1
ATOM 1361 C C . GLY A 1 171 ? -19.830 -6.508 17.872 1.00 73.19 171 GLY A C 1
ATOM 1362 O O . GLY A 1 171 ? -19.534 -7.026 18.944 1.00 73.19 171 GLY A O 1
ATOM 1363 N N . GLU A 1 172 ? -20.536 -5.379 17.771 1.00 47.00 172 GLU A N 1
ATOM 1364 C CA . GLU A 1 172 ? -21.210 -4.713 18.906 1.00 47.00 172 GLU A CA 1
ATOM 1365 C C . GLU A 1 172 ? -22.728 -4.751 18.716 1.00 47.00 172 GLU A C 1
ATOM 1367 O O . GLU A 1 172 ? -23.168 -4.512 17.566 1.00 47.00 172 GLU A O 1
#

Sequence (172 aa):
MKRRGRQRCWEGWAREPAFVTGRAEGPPPRPPRWRRGPGLFYPLALALALFLAYLWVRPAVAPEAPAPKAAAVSPEVRELLAIARRQRADDRLTSPPGDNALETLREVLRRDPDNAEARAELRAIARTYARWARIAAAKGARGRARRYVERGLRVDPTDAELHRLLRQLGGE

pLDDT: mean 79.79, std 19.64, range [35.25, 97.56]